Protein AF-A0A952N480-F1 (afdb_monomer_lite)

Radius of gyration: 15.08 Å; chains: 1; bounding box: 34×26×48 Å

Foldseek 3Di:
DPPVPCVVLCVVVVCVVPVDPDDDPPPPDDDDPDLPLVVLVVLLVVLSVQCVVCLVVLPLVSNVVSLVSNLVSLVSCQVPPVNVVVCVVVVHPGSVVVNVVSVVVSVVSCVVSVD

pLDDT: mean 78.84, std 23.06, range [33.25, 97.81]

Sequence (115 aa):
MKVKFFQAFSRTLALLIVGGVMVFATSCKDDDNKVDCSKVNTEISESLVETLQALLTEDCELLESSYAKFITALRNGKSCAIVKSILNDEGYSNVEEYIDAVEAERDDYLAEMDC

Secondary structure (DSSP, 8-state):
--SSSHHHHHHHHHHHHHS-S----------SS---HHHHHHHHHHHHHHHHHHHHHT-HHHHHHHHHHHHHHHHHTTTSHHHHHHHHHHT-SSHHHHHHHHHHHHHHHHHHTT-

Structure (mmCIF, N/CA/C/O backbone):
data_AF-A0A952N480-F1
#
_entry.id   AF-A0A952N480-F1
#
loop_
_atom_site.group_PDB
_atom_site.id
_atom_site.type_symbol
_atom_site.label_atom_id
_atom_site.label_alt_id
_atom_site.label_comp_id
_atom_site.label_asym_id
_atom_site.label_entity_id
_atom_site.label_seq_id
_atom_site.pdbx_PDB_ins_code
_atom_site.Cartn_x
_atom_site.Cartn_y
_atom_site.Cartn_z
_atom_site.occupancy
_atom_site.B_iso_or_equiv
_atom_site.auth_seq_id
_atom_site.auth_comp_id
_atom_site.auth_asym_id
_atom_site.auth_atom_id
_atom_site.pdbx_PDB_model_num
ATOM 1 N N . MET A 1 1 ? -0.516 -7.608 -24.416 1.00 41.81 1 MET A N 1
ATOM 2 C CA . MET A 1 1 ? -1.696 -7.700 -23.528 1.00 41.81 1 MET A CA 1
ATOM 3 C C . MET A 1 1 ? -1.752 -6.488 -22.585 1.00 41.81 1 MET A C 1
ATOM 5 O O . MET A 1 1 ? -1.832 -6.651 -21.386 1.00 41.81 1 MET A O 1
ATOM 9 N N . LYS A 1 2 ? -1.740 -5.253 -23.113 1.00 39.06 2 LYS A N 1
ATOM 10 C CA . LYS A 1 2 ? -1.598 -4.010 -22.318 1.00 39.06 2 LYS A CA 1
ATOM 11 C C . LYS A 1 2 ? -2.924 -3.415 -21.792 1.00 39.06 2 LYS A C 1
ATOM 13 O O . LYS A 1 2 ? -2.925 -2.375 -21.156 1.00 39.06 2 LYS A O 1
ATOM 18 N N . VAL A 1 3 ? -4.067 -4.037 -22.103 1.00 33.25 3 VAL A N 1
ATOM 19 C CA . VAL A 1 3 ? -5.387 -3.364 -22.059 1.00 33.25 3 VAL A CA 1
ATOM 20 C C . VAL A 1 3 ? -6.287 -3.826 -20.908 1.00 33.25 3 VAL A C 1
ATOM 22 O O . VAL A 1 3 ? -7.211 -3.117 -20.534 1.00 33.25 3 VAL A O 1
ATOM 25 N N . LYS A 1 4 ? -6.035 -5.005 -20.325 1.00 35.75 4 LYS A N 1
ATOM 26 C CA . LYS A 1 4 ? -6.865 -5.524 -19.220 1.00 35.75 4 LYS A CA 1
ATOM 27 C C . LYS A 1 4 ? -6.494 -4.926 -17.862 1.00 35.75 4 LYS A C 1
ATOM 29 O O . LYS A 1 4 ? -7.314 -4.915 -16.957 1.00 35.75 4 LYS A O 1
ATOM 34 N N . PHE A 1 5 ? -5.274 -4.417 -17.755 1.00 43.28 5 PHE A N 1
ATOM 35 C CA . PHE A 1 5 ? -4.623 -4.124 -16.489 1.00 43.28 5 PHE A CA 1
ATOM 36 C C . PHE A 1 5 ? -4.910 -2.709 -15.975 1.00 43.28 5 PHE A C 1
ATOM 38 O O . PHE A 1 5 ? -5.320 -2.526 -14.832 1.00 43.28 5 PHE A O 1
ATOM 45 N N . PHE A 1 6 ? -4.899 -1.726 -16.885 1.00 37.94 6 PHE A N 1
ATOM 46 C CA . PHE A 1 6 ? -5.425 -0.388 -16.612 1.00 37.94 6 PHE A CA 1
ATOM 47 C C . PHE A 1 6 ? -6.874 -0.451 -16.112 1.00 37.94 6 PHE A C 1
ATOM 49 O O . PHE A 1 6 ? -7.299 0.413 -15.373 1.00 37.94 6 PHE A O 1
ATOM 56 N N . GLN A 1 7 ? -7.642 -1.485 -16.468 1.00 35.94 7 GLN A N 1
ATOM 57 C CA . GLN A 1 7 ? -9.059 -1.593 -16.134 1.00 35.94 7 GLN A CA 1
ATOM 58 C C . GLN A 1 7 ? -9.339 -1.993 -14.673 1.00 35.94 7 GLN A C 1
ATOM 60 O O . GLN A 1 7 ? -10.433 -1.699 -14.199 1.00 35.94 7 GLN A O 1
ATOM 65 N N . ALA A 1 8 ? -8.397 -2.629 -13.967 1.00 40.81 8 ALA A N 1
ATOM 66 C CA . ALA A 1 8 ? -8.546 -2.968 -12.546 1.00 40.81 8 ALA A CA 1
ATOM 67 C C . ALA A 1 8 ? -8.132 -1.779 -11.666 1.00 40.81 8 ALA A C 1
ATOM 69 O O . ALA A 1 8 ? -8.964 -1.238 -10.942 1.00 40.81 8 ALA A O 1
ATOM 70 N N . PHE A 1 9 ? -6.920 -1.256 -11.874 1.00 42.16 9 PHE A N 1
ATOM 71 C CA . PHE A 1 9 ? -6.424 -0.074 -11.164 1.00 42.16 9 PHE A CA 1
ATOM 72 C C . PHE A 1 9 ? -7.264 1.180 -11.475 1.00 42.16 9 PHE A C 1
ATOM 74 O O . PHE A 1 9 ? -7.600 1.953 -10.584 1.00 42.16 9 PHE A O 1
ATOM 81 N N . SER A 1 10 ? -7.730 1.351 -12.723 1.00 37.56 10 SER A N 1
ATOM 82 C CA . SER A 1 10 ? -8.649 2.441 -13.090 1.00 37.56 10 SER A CA 1
ATOM 83 C C . SER A 1 10 ? -10.055 2.266 -12.526 1.00 37.56 10 SER A C 1
ATOM 85 O O . SER A 1 10 ? -10.772 3.258 -12.488 1.00 37.56 10 SER A O 1
ATOM 87 N N . ARG A 1 11 ? -10.506 1.070 -12.125 1.00 37.72 11 ARG A N 1
ATOM 88 C CA . ARG A 1 11 ? -11.842 0.921 -11.519 1.00 37.72 11 ARG A CA 1
ATOM 89 C C . ARG A 1 11 ? -11.844 1.382 -10.067 1.00 37.72 11 ARG A C 1
ATOM 91 O O . ARG A 1 11 ? -12.762 2.103 -9.684 1.00 37.72 11 ARG A O 1
ATOM 98 N N . THR A 1 12 ? -10.785 1.072 -9.327 1.00 43.25 12 THR A N 1
ATOM 99 C CA . THR A 1 12 ? -10.581 1.552 -7.954 1.00 43.25 12 THR A CA 1
ATOM 100 C C . THR A 1 12 ? -10.219 3.046 -7.946 1.00 43.25 12 THR A C 1
ATOM 102 O O . THR A 1 12 ? -10.788 3.824 -7.181 1.00 43.25 12 THR A O 1
ATOM 105 N N . LEU A 1 13 ? -9.393 3.504 -8.897 1.00 42.59 13 LEU A N 1
ATOM 106 C CA . LEU A 1 13 ? -9.017 4.918 -9.035 1.00 42.59 13 LEU A CA 1
ATOM 107 C C . LEU A 1 13 ? -10.150 5.809 -9.595 1.00 42.59 13 LEU A C 1
ATOM 109 O O . LEU A 1 13 ? -10.282 6.964 -9.192 1.00 42.59 13 LEU A O 1
ATOM 113 N N . ALA A 1 14 ? -11.014 5.308 -10.490 1.00 38.03 14 ALA A N 1
ATOM 114 C CA . ALA A 1 14 ? -12.127 6.102 -11.037 1.00 38.03 14 ALA A CA 1
ATOM 115 C C . ALA A 1 14 ? -13.249 6.358 -10.019 1.00 38.03 14 ALA A C 1
ATOM 117 O O . ALA A 1 14 ? -13.955 7.363 -10.139 1.00 38.03 14 ALA A O 1
ATOM 118 N N . LEU A 1 15 ? -13.399 5.502 -9.004 1.00 42.53 15 LEU A N 1
ATOM 119 C CA . LEU A 1 15 ? -14.335 5.749 -7.905 1.00 42.53 15 LEU A CA 1
ATOM 120 C C . LEU A 1 15 ? -13.868 6.895 -6.996 1.00 42.53 15 LEU A C 1
ATOM 122 O O . LEU A 1 15 ? -14.710 7.636 -6.493 1.00 42.53 15 LEU A O 1
ATOM 126 N N . LEU A 1 16 ? -12.555 7.115 -6.873 1.00 45.66 16 LEU A N 1
ATOM 127 C CA . LEU A 1 16 ? -11.991 8.226 -6.098 1.00 45.66 16 LEU A CA 1
ATOM 128 C C . LEU A 1 16 ? -12.054 9.582 -6.823 1.00 45.66 16 LEU A C 1
ATOM 130 O O . LEU A 1 16 ? -12.084 10.620 -6.167 1.00 45.66 16 LEU A O 1
ATOM 134 N N . ILE A 1 17 ? -12.096 9.603 -8.161 1.00 46.84 17 ILE A N 1
ATOM 135 C CA . ILE A 1 17 ? -12.010 10.855 -8.941 1.00 46.84 17 ILE A CA 1
ATOM 136 C C . ILE A 1 17 ? -13.392 11.391 -9.368 1.00 46.84 17 ILE A C 1
ATOM 138 O O . ILE A 1 17 ? -13.538 12.593 -9.589 1.00 46.84 17 ILE A O 1
ATOM 142 N N . VAL A 1 18 ? -14.428 10.544 -9.462 1.00 41.97 18 VAL A N 1
ATOM 143 C CA . VAL A 1 18 ? -15.755 10.951 -9.990 1.00 41.97 18 VAL A CA 1
ATOM 144 C C . VAL A 1 18 ? -16.881 10.887 -8.942 1.00 41.97 18 VAL A C 1
ATOM 146 O O . VAL A 1 18 ? -17.925 11.518 -9.115 1.00 41.97 18 VAL A O 1
ATOM 149 N N . GLY A 1 19 ? -16.677 10.199 -7.817 1.00 40.97 19 GLY A N 1
ATOM 150 C CA . GLY A 1 19 ? -17.620 10.161 -6.697 1.00 40.97 19 GLY A CA 1
ATOM 151 C C . GLY A 1 19 ? -17.326 11.273 -5.702 1.00 40.97 19 GLY A C 1
ATOM 152 O O . GLY A 1 19 ? -16.426 11.154 -4.883 1.00 40.97 19 GLY A O 1
ATOM 153 N N . GLY A 1 20 ? -18.066 12.371 -5.811 1.00 38.69 20 GLY A N 1
ATOM 154 C CA . GLY A 1 20 ? -17.838 13.593 -5.059 1.00 38.69 20 GLY A CA 1
ATOM 155 C C . GLY A 1 20 ? -17.599 13.428 -3.558 1.00 38.69 20 GLY A C 1
ATOM 156 O O . GLY A 1 20 ? -18.174 12.588 -2.873 1.00 38.69 20 GLY A O 1
ATOM 157 N N . VAL A 1 21 ? -16.804 14.371 -3.062 1.00 49.34 21 VAL A N 1
ATOM 158 C CA . VAL A 1 21 ? -16.998 15.092 -1.802 1.00 49.34 21 VAL A CA 1
ATOM 159 C C . VAL A 1 21 ? -18.459 15.022 -1.328 1.00 49.34 21 VAL A C 1
ATOM 161 O O . VAL A 1 21 ? -19.256 15.893 -1.666 1.00 49.34 21 VAL A O 1
ATOM 164 N N . MET A 1 22 ? -18.834 13.998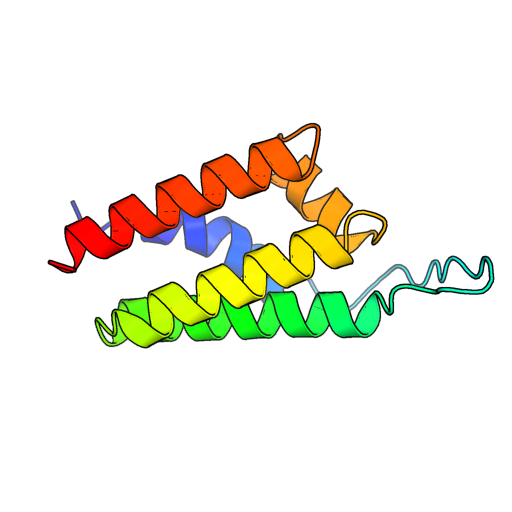 -0.560 1.00 45.38 22 MET A N 1
ATOM 165 C CA . MET A 1 22 ? -19.930 14.048 0.408 1.00 45.38 22 MET A CA 1
ATOM 166 C C . MET A 1 22 ? -20.014 12.753 1.236 1.00 45.38 22 MET A C 1
ATOM 168 O O . MET A 1 22 ? -20.201 11.673 0.694 1.00 45.38 22 MET A O 1
ATOM 172 N N . VAL A 1 23 ? -20.010 12.950 2.565 1.00 43.84 23 VAL A N 1
ATOM 173 C CA . VAL A 1 23 ? -20.445 12.046 3.657 1.00 43.84 23 VAL A CA 1
ATOM 174 C C . VAL A 1 23 ? -19.510 10.840 3.928 1.00 43.84 23 VAL A C 1
ATOM 176 O O . VAL A 1 23 ? -19.263 10.035 3.052 1.00 43.84 23 VAL A O 1
ATOM 179 N N . PHE A 1 24 ? -18.917 10.613 5.108 1.00 40.31 24 PHE A N 1
ATOM 180 C CA . PHE A 1 24 ? -19.376 10.848 6.479 1.00 40.31 24 PHE A CA 1
ATOM 181 C C . PHE A 1 24 ? -18.234 11.284 7.409 1.00 40.31 24 PHE A C 1
ATOM 183 O O . PHE A 1 24 ? -17.283 10.549 7.665 1.00 40.31 24 PHE A O 1
ATOM 190 N N . ALA A 1 25 ? -18.405 12.452 8.029 1.00 39.47 25 ALA A N 1
ATOM 191 C CA . ALA A 1 25 ? -17.730 12.802 9.268 1.00 39.47 25 ALA A CA 1
ATOM 192 C C . ALA A 1 25 ? -18.385 12.050 10.443 1.00 39.47 25 ALA A C 1
ATOM 194 O O . ALA A 1 25 ? -19.056 12.653 11.274 1.00 39.47 25 ALA A O 1
ATOM 195 N N . THR A 1 26 ? -18.201 10.733 10.543 1.00 46.03 26 THR A N 1
ATOM 196 C CA . THR A 1 26 ? -18.343 10.042 11.836 1.00 46.03 26 THR A CA 1
ATOM 197 C C . THR A 1 26 ? -16.958 9.940 12.445 1.00 46.03 26 THR A C 1
ATOM 199 O O . THR A 1 26 ? -16.276 8.921 12.386 1.00 46.03 26 THR A O 1
ATOM 202 N N . SER A 1 27 ? -16.527 11.088 12.967 1.00 42.00 27 SER A N 1
ATOM 203 C CA . SER A 1 27 ? -15.366 11.232 13.831 1.00 42.00 27 SER A CA 1
ATOM 204 C C . SER A 1 27 ? -15.574 10.349 15.065 1.00 42.00 27 SER A C 1
ATOM 206 O O . SER A 1 27 ? -16.216 10.768 16.025 1.00 42.00 27 SER A O 1
ATOM 208 N N . CYS A 1 28 ? -15.058 9.119 15.047 1.00 51.34 28 CYS A N 1
ATOM 209 C CA . CYS A 1 28 ? -14.942 8.325 16.265 1.00 51.34 28 CYS A CA 1
ATOM 210 C C . CYS A 1 28 ? -13.865 8.980 17.137 1.00 51.34 28 CYS A C 1
ATOM 212 O O . CYS A 1 28 ? -12.663 8.865 16.880 1.00 51.34 28 CYS A O 1
ATOM 214 N N . LYS A 1 29 ? -14.304 9.768 18.120 1.00 55.62 29 LYS A N 1
ATOM 215 C CA . LYS A 1 29 ? -13.515 10.189 19.277 1.00 55.62 29 LYS A CA 1
ATOM 216 C C . LYS A 1 29 ? -13.586 9.069 20.312 1.00 55.62 29 LYS A C 1
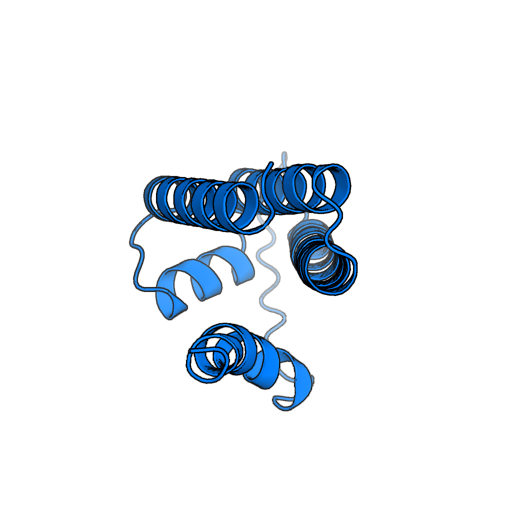ATOM 218 O O . LYS A 1 29 ? -14.593 9.014 20.986 1.00 55.62 29 LYS A O 1
ATOM 223 N N . ASP A 1 30 ? -12.530 8.263 20.433 1.00 46.28 30 ASP A N 1
ATOM 224 C CA . ASP A 1 30 ? -12.218 7.490 21.642 1.00 46.28 30 ASP A CA 1
ATOM 225 C C . ASP A 1 30 ? -10.679 7.411 21.820 1.00 46.28 30 ASP A C 1
ATOM 227 O O . ASP A 1 30 ? -9.958 7.008 20.905 1.00 46.28 30 ASP A O 1
ATOM 231 N N . ASP A 1 31 ? -10.230 7.983 22.941 1.00 47.84 31 ASP A N 1
ATOM 232 C CA . ASP A 1 31 ? -9.072 7.781 23.838 1.00 47.84 31 ASP A CA 1
ATOM 233 C C . ASP A 1 31 ? -7.609 7.473 23.386 1.00 47.84 31 ASP A C 1
ATOM 235 O O . ASP A 1 31 ? -7.271 6.496 22.719 1.00 47.84 31 ASP A O 1
ATOM 239 N N . ASP A 1 32 ? -6.724 8.359 23.874 1.00 57.25 32 ASP A N 1
ATOM 240 C CA . ASP A 1 32 ? -5.350 8.237 24.416 1.00 57.25 32 ASP A CA 1
ATOM 241 C C . ASP A 1 32 ? -4.154 7.642 23.647 1.00 57.25 32 ASP A C 1
ATOM 243 O O . ASP A 1 32 ? -3.021 7.800 24.098 1.00 57.25 32 ASP A O 1
ATOM 247 N N . ASN A 1 33 ? -4.310 7.089 22.447 1.00 55.56 33 ASN A N 1
ATOM 248 C CA . ASN A 1 33 ? -3.164 6.844 21.545 1.00 55.56 33 ASN A CA 1
ATOM 249 C C . ASN A 1 33 ? -3.621 6.846 20.081 1.00 55.56 33 ASN A C 1
ATOM 251 O O . ASN A 1 33 ? -3.463 5.885 19.327 1.00 55.56 33 ASN A O 1
ATOM 255 N N . LYS A 1 34 ? -4.341 7.912 19.739 1.00 67.38 34 LYS A N 1
ATOM 256 C CA . LYS A 1 34 ? -5.288 7.954 18.630 1.00 67.38 34 LYS A CA 1
ATOM 257 C C . LYS A 1 34 ? -4.565 7.979 17.286 1.00 67.38 34 LYS A C 1
ATOM 259 O O . LYS A 1 34 ? -3.937 8.974 16.936 1.00 67.38 34 LYS A O 1
ATOM 264 N N . VAL A 1 35 ? -4.694 6.896 16.522 1.00 79.50 35 VAL A N 1
ATOM 265 C CA . VAL A 1 35 ? -4.321 6.869 15.102 1.00 79.50 35 VAL A CA 1
ATOM 266 C C . VAL A 1 35 ? -5.024 8.032 14.400 1.00 79.50 35 VAL A C 1
ATOM 268 O O . VAL A 1 35 ? -6.254 8.146 14.445 1.00 79.50 35 VAL A O 1
ATOM 271 N N . ASP A 1 36 ? -4.248 8.908 13.766 1.00 89.94 36 ASP A N 1
ATOM 272 C CA . ASP A 1 36 ? -4.788 10.001 12.965 1.00 89.94 36 ASP A CA 1
ATOM 273 C C . ASP A 1 36 ? -5.265 9.450 11.618 1.00 89.94 36 ASP A C 1
ATOM 275 O O . ASP A 1 36 ? -4.513 9.348 10.649 1.00 89.94 36 ASP A O 1
ATOM 279 N N . CYS A 1 37 ? -6.544 9.080 11.556 1.00 89.19 37 CYS A N 1
ATOM 280 C CA . CYS A 1 37 ? -7.144 8.557 10.334 1.00 89.19 37 CYS A CA 1
ATOM 281 C C . CYS A 1 37 ? -7.179 9.571 9.181 1.00 89.19 37 CYS A C 1
ATOM 283 O O . CYS A 1 37 ? -7.307 9.155 8.031 1.00 89.19 37 CYS A O 1
ATOM 285 N N . SER A 1 38 ? -7.050 10.876 9.457 1.00 90.50 38 SER A N 1
ATOM 286 C CA . SER A 1 38 ? -6.888 11.874 8.397 1.00 90.50 38 SER A CA 1
ATOM 287 C C . SER A 1 38 ? -5.503 11.755 7.771 1.00 90.50 38 SER A C 1
ATOM 289 O O . SER A 1 38 ? -5.390 11.761 6.549 1.00 90.50 38 SER A O 1
ATOM 291 N N . LYS A 1 39 ? -4.463 11.593 8.598 1.00 92.75 39 LYS A N 1
ATOM 292 C CA . LYS A 1 39 ? -3.088 11.360 8.138 1.00 92.75 39 LYS A CA 1
ATOM 293 C C . LYS A 1 39 ? -2.971 10.058 7.349 1.00 92.75 39 LYS A C 1
ATOM 295 O O . LYS A 1 39 ? -2.421 10.075 6.259 1.00 92.75 39 LYS A O 1
ATOM 300 N N . VAL A 1 40 ? -3.561 8.969 7.846 1.00 92.44 40 VAL A N 1
ATOM 301 C CA . VAL A 1 40 ? -3.605 7.672 7.139 1.00 92.44 40 VAL A CA 1
ATOM 302 C C . VAL A 1 40 ? -4.237 7.813 5.753 1.00 92.44 40 VAL A C 1
ATOM 304 O O . VAL A 1 40 ? -3.715 7.280 4.781 1.00 92.44 40 VAL A O 1
ATOM 307 N N . ASN A 1 41 ? -5.352 8.542 5.643 1.00 91.19 41 ASN A N 1
ATOM 308 C CA . ASN A 1 41 ? -6.012 8.764 4.357 1.00 91.19 41 ASN A CA 1
ATOM 309 C C . ASN A 1 41 ? -5.112 9.521 3.365 1.00 91.19 41 ASN A C 1
ATOM 311 O O . ASN A 1 41 ? -5.072 9.184 2.180 1.00 91.19 41 ASN A O 1
ATOM 315 N N . THR A 1 42 ? -4.382 10.527 3.852 1.00 93.88 42 THR A N 1
ATOM 316 C CA . THR A 1 42 ? -3.392 11.257 3.053 1.00 93.88 42 THR A CA 1
ATOM 317 C C . THR A 1 42 ? -2.245 10.347 2.618 1.00 93.88 42 THR A C 1
ATOM 319 O O . THR A 1 42 ? -1.953 10.300 1.430 1.00 93.88 42 THR A O 1
ATOM 322 N N . GLU A 1 43 ? -1.659 9.569 3.532 1.00 94.25 43 GLU A N 1
ATOM 323 C CA . GLU A 1 43 ? -0.542 8.658 3.231 1.00 94.25 43 GLU A CA 1
ATOM 324 C C . GLU A 1 43 ? -0.932 7.588 2.201 1.00 94.25 43 GLU A C 1
ATOM 326 O O . GLU A 1 43 ? -0.173 7.325 1.271 1.00 94.25 43 GLU A O 1
ATOM 331 N N . ILE A 1 44 ? -2.142 7.024 2.311 1.00 93.38 44 ILE A N 1
ATOM 332 C CA . ILE A 1 44 ? -2.693 6.112 1.299 1.00 93.38 44 ILE A CA 1
ATOM 333 C C . ILE A 1 44 ? -2.784 6.820 -0.055 1.00 93.38 44 ILE A C 1
ATOM 335 O O . ILE A 1 44 ? -2.253 6.323 -1.044 1.00 93.38 44 ILE A O 1
ATOM 339 N N . SER A 1 45 ? -3.407 7.997 -0.102 1.00 92.19 45 SER A N 1
ATOM 340 C CA . SER A 1 45 ? -3.602 8.728 -1.359 1.00 92.19 45 SER A CA 1
ATOM 341 C C . SER A 1 45 ? -2.274 9.095 -2.028 1.00 92.19 45 SER A C 1
ATOM 343 O O . SER A 1 45 ? -2.124 8.911 -3.233 1.00 92.19 45 SER A O 1
ATOM 345 N N . GLU A 1 46 ? -1.300 9.577 -1.255 1.00 94.00 46 GLU A N 1
ATOM 346 C CA . GLU A 1 46 ? 0.037 9.926 -1.743 1.00 94.00 46 GLU A CA 1
ATOM 347 C C . GLU A 1 46 ? 0.782 8.694 -2.265 1.00 94.00 46 GLU A C 1
ATOM 349 O O . GLU A 1 46 ? 1.303 8.731 -3.378 1.00 94.00 46 GLU A O 1
ATOM 354 N N . SER A 1 47 ? 0.761 7.579 -1.527 1.00 94.19 47 SER A N 1
ATOM 355 C CA . SER A 1 47 ? 1.418 6.339 -1.959 1.00 94.19 47 SER A CA 1
ATOM 356 C C . SER A 1 47 ? 0.851 5.783 -3.270 1.00 94.19 47 SER A C 1
ATOM 358 O O . SER A 1 47 ? 1.611 5.318 -4.116 1.00 94.19 47 SER A O 1
ATOM 360 N N . LEU A 1 48 ? -0.462 5.900 -3.501 1.00 92.06 48 LEU A N 1
ATOM 361 C CA . LEU A 1 48 ? -1.089 5.481 -4.758 1.00 92.06 48 LEU A CA 1
ATOM 362 C C . LEU A 1 48 ? -0.664 6.371 -5.934 1.00 92.06 48 LEU A C 1
ATOM 364 O O . LEU A 1 48 ? -0.436 5.873 -7.036 1.00 92.06 48 LEU A O 1
ATOM 368 N N . VAL A 1 49 ? -0.530 7.683 -5.712 1.00 93.69 49 VAL A N 1
ATOM 369 C CA . VAL A 1 49 ? -0.019 8.614 -6.733 1.00 93.69 49 VAL A CA 1
ATOM 370 C C . VAL A 1 49 ? 1.441 8.305 -7.065 1.00 93.69 49 VAL A C 1
ATOM 372 O O . VAL A 1 49 ? 1.796 8.268 -8.241 1.00 93.69 49 VAL A O 1
ATOM 375 N N . GLU A 1 50 ? 2.271 8.043 -6.055 1.00 93.06 50 GLU A N 1
ATOM 376 C CA . GLU A 1 50 ? 3.671 7.654 -6.250 1.00 93.06 50 GLU A CA 1
ATOM 377 C C . GLU A 1 50 ? 3.795 6.308 -6.976 1.00 93.06 50 GLU A C 1
ATOM 379 O O . GLU A 1 50 ? 4.601 6.197 -7.893 1.00 93.06 50 GLU A O 1
ATOM 384 N N . THR A 1 51 ? 2.952 5.324 -6.644 1.00 92.50 51 THR A N 1
ATOM 385 C CA . THR A 1 51 ? 2.900 4.019 -7.331 1.00 92.50 51 THR A CA 1
ATOM 386 C C . THR A 1 51 ? 2.595 4.206 -8.817 1.00 92.50 51 THR A C 1
ATOM 388 O O . THR A 1 51 ? 3.295 3.686 -9.682 1.00 92.50 51 THR A O 1
ATOM 391 N N . LEU A 1 52 ? 1.581 5.017 -9.139 1.00 92.75 52 LEU A N 1
ATOM 392 C CA . LEU A 1 52 ? 1.243 5.349 -10.525 1.00 92.75 52 LEU A CA 1
ATOM 393 C C . LEU A 1 52 ? 2.394 6.049 -11.245 1.00 92.75 52 LEU A C 1
ATOM 395 O O . LEU A 1 52 ? 2.655 5.759 -12.411 1.00 92.75 52 LEU A O 1
ATOM 399 N N . GLN A 1 53 ? 3.069 6.979 -10.571 1.00 92.44 53 GLN A N 1
ATOM 400 C CA . GLN A 1 53 ? 4.226 7.661 -11.134 1.00 92.44 53 GLN A CA 1
ATOM 401 C C . GLN A 1 53 ? 5.363 6.674 -11.412 1.00 92.44 53 GLN A C 1
ATOM 403 O O . GLN A 1 53 ? 5.889 6.692 -12.521 1.00 92.44 53 GLN A O 1
ATOM 408 N N . ALA A 1 54 ? 5.678 5.794 -10.459 1.00 92.19 54 ALA A N 1
ATOM 409 C CA . ALA A 1 54 ? 6.712 4.776 -10.586 1.00 92.19 54 ALA A CA 1
ATOM 410 C C . ALA A 1 54 ? 6.465 3.855 -11.783 1.00 92.19 54 ALA A C 1
ATOM 412 O O . ALA A 1 54 ? 7.366 3.646 -12.588 1.00 92.19 54 ALA A O 1
ATOM 413 N N . LEU A 1 55 ? 5.227 3.385 -11.957 1.00 91.69 55 LEU A N 1
ATOM 414 C CA . LEU A 1 55 ? 4.836 2.551 -13.096 1.00 91.69 55 LEU A CA 1
ATOM 415 C C . LEU A 1 55 ? 4.918 3.300 -14.438 1.00 91.69 55 LEU A C 1
ATOM 417 O O . LEU A 1 55 ? 5.214 2.698 -15.465 1.00 91.69 55 LEU A O 1
ATOM 421 N N . LEU A 1 56 ? 4.651 4.611 -14.460 1.00 93.31 56 LEU A N 1
ATOM 422 C CA . LEU A 1 56 ? 4.763 5.427 -15.677 1.00 93.31 56 LEU A CA 1
ATOM 423 C C . LEU A 1 56 ? 6.213 5.731 -16.059 1.00 93.31 56 LEU A C 1
ATOM 425 O O . LEU A 1 56 ? 6.499 5.918 -17.243 1.00 93.31 56 LEU A O 1
ATOM 429 N N . THR A 1 57 ? 7.098 5.847 -15.071 1.00 95.00 57 THR A N 1
ATOM 430 C CA . THR A 1 57 ? 8.518 6.152 -15.276 1.00 95.00 57 THR A CA 1
ATOM 431 C C . THR A 1 57 ? 9.417 4.923 -15.228 1.00 95.00 57 THR A C 1
ATOM 433 O O . THR A 1 57 ? 10.621 5.085 -15.400 1.00 95.00 57 THR A O 1
ATOM 436 N N . GLU A 1 58 ? 8.847 3.736 -15.000 1.00 93.94 58 GLU A N 1
ATOM 437 C CA . GLU A 1 58 ? 9.572 2.482 -14.758 1.00 93.94 58 GLU A CA 1
ATOM 438 C C . GLU A 1 58 ? 10.655 2.655 -13.665 1.00 93.94 58 GLU A C 1
ATOM 440 O O . GLU A 1 58 ? 11.789 2.206 -13.798 1.00 93.94 58 GLU A O 1
ATOM 445 N N . ASP A 1 59 ? 10.307 3.343 -12.570 1.00 97.12 59 ASP A N 1
ATOM 446 C CA . ASP A 1 59 ? 11.212 3.622 -11.443 1.00 97.12 59 ASP A CA 1
ATOM 447 C C . ASP A 1 59 ? 11.047 2.570 -10.331 1.00 97.12 59 ASP A C 1
ATOM 449 O O . ASP A 1 59 ? 10.098 2.632 -9.545 1.00 97.12 59 ASP A O 1
ATOM 453 N N . CYS A 1 60 ? 11.969 1.598 -10.274 1.00 96.56 60 CYS A N 1
ATOM 454 C CA . CYS A 1 60 ? 11.952 0.509 -9.287 1.00 96.56 60 CYS A CA 1
ATOM 455 C C . CYS A 1 60 ? 11.964 1.030 -7.836 1.00 96.56 60 CYS A C 1
ATOM 457 O O . CYS A 1 60 ? 11.172 0.578 -7.012 1.00 96.56 60 CYS A O 1
ATOM 459 N N . GLU A 1 61 ? 12.836 1.994 -7.513 1.00 97.56 61 GLU A N 1
ATOM 460 C CA . GLU A 1 61 ? 13.005 2.486 -6.136 1.00 97.56 61 GLU A CA 1
ATOM 461 C C . GLU A 1 61 ? 11.758 3.253 -5.668 1.00 97.56 61 GLU A C 1
ATOM 463 O O . GLU A 1 61 ? 11.316 3.136 -4.515 1.00 97.56 61 GLU A O 1
ATOM 468 N N . LEU A 1 62 ? 11.147 4.030 -6.568 1.00 96.88 62 LEU A N 1
ATOM 469 C CA . LEU A 1 62 ? 9.885 4.705 -6.278 1.00 96.88 62 LEU A CA 1
ATOM 470 C C . LEU A 1 62 ? 8.740 3.698 -6.105 1.00 96.88 62 LEU A C 1
ATOM 472 O O . LEU A 1 62 ? 7.894 3.882 -5.227 1.00 96.88 62 LEU A O 1
ATOM 476 N N . LEU A 1 63 ? 8.724 2.615 -6.886 1.00 95.88 63 LEU A N 1
ATOM 477 C CA . LEU A 1 63 ? 7.721 1.561 -6.753 1.00 95.88 63 LEU A CA 1
ATOM 478 C C . LEU A 1 63 ? 7.843 0.846 -5.400 1.00 95.88 63 LEU A C 1
ATOM 480 O O . LEU A 1 63 ? 6.872 0.780 -4.648 1.00 95.88 63 LEU A O 1
ATOM 484 N N . GLU A 1 64 ? 9.040 0.388 -5.031 1.00 97.50 64 GLU A N 1
ATOM 485 C CA . GLU A 1 64 ? 9.282 -0.263 -3.738 1.00 97.50 64 GLU A CA 1
ATOM 486 C C . GLU A 1 64 ? 8.907 0.646 -2.562 1.00 97.50 64 GLU A C 1
ATOM 488 O O . GLU A 1 64 ? 8.215 0.231 -1.625 1.00 97.50 64 GLU A O 1
ATOM 493 N N . SER A 1 65 ? 9.343 1.909 -2.612 1.00 97.81 65 SER A N 1
ATOM 494 C CA . SER A 1 65 ? 9.107 2.860 -1.525 1.00 97.81 65 SER A CA 1
ATOM 495 C C . SER A 1 65 ? 7.639 3.278 -1.402 1.00 97.81 65 SER A C 1
ATOM 497 O O . SER A 1 65 ? 7.150 3.437 -0.279 1.00 97.81 65 SER A O 1
ATOM 499 N N . SER A 1 66 ? 6.912 3.415 -2.514 1.00 96.81 66 SER A N 1
ATOM 500 C CA . SER A 1 66 ? 5.480 3.739 -2.502 1.00 96.81 66 SER A CA 1
ATOM 501 C C . SER A 1 66 ? 4.638 2.589 -1.946 1.00 96.81 66 SER A C 1
ATOM 503 O O . SER A 1 66 ? 3.820 2.820 -1.050 1.00 96.81 66 SER A O 1
ATOM 505 N N . TYR A 1 67 ? 4.914 1.342 -2.339 1.00 96.94 67 TYR A N 1
ATOM 506 C CA . TYR A 1 67 ? 4.287 0.162 -1.733 1.00 96.94 67 TYR A CA 1
ATOM 507 C C . TYR A 1 67 ? 4.594 0.052 -0.234 1.00 96.94 67 TYR A C 1
ATOM 509 O O . TYR A 1 67 ? 3.693 -0.195 0.572 1.00 96.94 67 TYR A O 1
ATOM 517 N N . ALA A 1 68 ? 5.837 0.312 0.185 1.00 97.75 68 ALA A N 1
ATOM 518 C CA . ALA A 1 68 ? 6.201 0.311 1.602 1.00 97.75 68 ALA A CA 1
ATOM 519 C C . ALA A 1 68 ? 5.432 1.376 2.412 1.00 97.75 68 ALA A C 1
ATOM 521 O O . ALA A 1 68 ? 4.988 1.103 3.537 1.00 97.75 68 ALA A O 1
ATOM 522 N N . LYS A 1 69 ? 5.233 2.578 1.848 1.00 97.38 69 LYS A N 1
ATOM 523 C CA . LYS A 1 69 ? 4.397 3.633 2.450 1.00 97.38 69 LYS A CA 1
ATOM 524 C C . LYS A 1 69 ? 2.940 3.194 2.554 1.00 97.38 69 LYS A C 1
ATOM 526 O O . LYS A 1 69 ? 2.355 3.328 3.629 1.00 97.38 69 LYS A O 1
ATOM 531 N N . PHE A 1 70 ? 2.382 2.626 1.485 1.00 96.62 70 PHE A N 1
ATOM 532 C CA . PHE A 1 70 ? 1.004 2.140 1.460 1.00 96.62 70 PHE A CA 1
ATOM 533 C C . PHE A 1 70 ? 0.766 1.063 2.529 1.00 96.62 70 PHE A C 1
ATOM 535 O O . PHE A 1 70 ? -0.120 1.206 3.372 1.00 96.62 70 PHE A O 1
ATOM 542 N N . ILE A 1 71 ? 1.627 0.042 2.586 1.00 97.19 71 ILE A N 1
ATOM 543 C CA . ILE A 1 71 ? 1.576 -1.034 3.589 1.00 97.19 71 ILE A CA 1
ATOM 544 C C . ILE A 1 71 ? 1.680 -0.470 5.012 1.00 97.19 71 ILE A C 1
ATOM 546 O O . ILE A 1 71 ? 0.937 -0.872 5.912 1.00 97.19 71 ILE A O 1
ATOM 550 N N . THR A 1 72 ? 2.575 0.494 5.233 1.00 96.88 72 THR A N 1
ATOM 551 C CA . THR A 1 72 ? 2.720 1.155 6.538 1.00 96.88 72 THR A CA 1
ATOM 552 C C . THR A 1 72 ? 1.438 1.888 6.937 1.00 96.88 72 THR A C 1
ATOM 554 O O . THR A 1 72 ? 0.988 1.763 8.081 1.00 96.88 72 THR A O 1
ATOM 557 N N . ALA A 1 73 ? 0.813 2.607 6.001 1.00 95.56 73 ALA A N 1
ATOM 558 C CA . ALA A 1 73 ? -0.447 3.303 6.235 1.00 95.56 73 ALA A CA 1
ATOM 559 C C . ALA A 1 73 ? -1.595 2.324 6.539 1.00 95.56 73 ALA A C 1
ATOM 561 O O . ALA A 1 73 ? -2.373 2.572 7.461 1.00 95.56 73 ALA A O 1
ATOM 562 N N . LEU A 1 74 ? -1.665 1.177 5.852 1.00 94.81 74 LEU A N 1
ATOM 563 C CA . LEU A 1 74 ? -2.634 0.112 6.140 1.00 94.81 74 LEU A CA 1
ATOM 564 C C . LEU A 1 74 ? -2.457 -0.458 7.556 1.00 94.81 74 LEU A C 1
ATOM 566 O O . LEU A 1 74 ? -3.425 -0.517 8.320 1.00 94.81 74 LEU A O 1
ATOM 570 N N . ARG A 1 75 ? -1.223 -0.817 7.947 1.00 95.25 75 ARG A N 1
ATOM 571 C CA . ARG A 1 75 ? -0.925 -1.365 9.287 1.00 95.25 75 ARG A CA 1
ATOM 572 C C . ARG A 1 75 ? -1.283 -0.378 10.396 1.00 95.25 75 ARG A C 1
ATOM 574 O O . ARG A 1 75 ? -1.982 -0.736 11.349 1.00 95.25 75 ARG A O 1
ATOM 581 N N . ASN A 1 76 ? -0.841 0.872 10.257 1.00 93.31 76 ASN A N 1
ATOM 582 C CA . ASN A 1 76 ? -1.118 1.935 11.226 1.00 93.31 76 ASN A CA 1
ATOM 583 C C . ASN A 1 76 ? -2.609 2.292 11.258 1.00 93.31 76 ASN A C 1
ATOM 585 O O . ASN A 1 76 ? -3.162 2.594 12.313 1.00 93.31 76 ASN A O 1
ATOM 589 N N . GLY A 1 77 ? -3.261 2.221 10.099 1.00 93.56 77 GLY A N 1
ATOM 590 C CA . GLY A 1 77 ? -4.638 2.613 9.856 1.00 93.56 77 GLY A CA 1
AT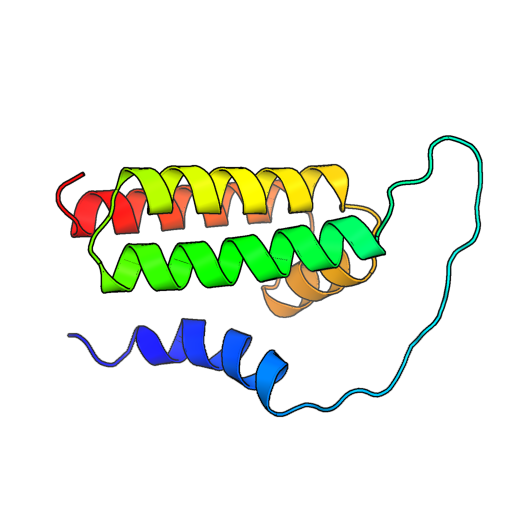OM 591 C C . GLY A 1 77 ? -5.682 1.517 10.015 1.00 93.56 77 GLY A C 1
ATOM 592 O O . GLY A 1 77 ? -6.839 1.776 9.709 1.00 93.56 77 GLY A O 1
ATOM 593 N N . LYS A 1 78 ? -5.341 0.314 10.493 1.00 91.94 78 LYS A N 1
ATOM 594 C CA . LYS A 1 78 ? -6.257 -0.848 10.523 1.00 91.94 78 LYS A CA 1
ATOM 595 C C . LYS A 1 78 ? -7.626 -0.607 11.181 1.00 91.94 78 LYS A C 1
ATOM 597 O O . LYS A 1 78 ? -8.596 -1.301 10.886 1.00 91.94 78 LYS A O 1
ATOM 602 N N . SER A 1 79 ? -7.726 0.355 12.101 1.00 90.06 79 SER A N 1
ATOM 603 C CA . SER A 1 79 ? -8.985 0.740 12.755 1.00 90.06 79 SER A CA 1
ATOM 604 C C . SER A 1 79 ? -9.751 1.850 12.023 1.00 90.06 79 SER A C 1
ATOM 606 O O . SER A 1 79 ? -10.942 2.038 12.293 1.00 90.06 79 SER A O 1
ATOM 608 N N . CYS A 1 80 ? -9.104 2.560 11.097 1.00 89.00 80 CYS A N 1
ATOM 609 C CA . CYS A 1 80 ? -9.673 3.659 10.331 1.00 89.00 80 CYS A CA 1
ATOM 610 C C . CYS A 1 80 ? -10.707 3.168 9.316 1.00 89.00 80 CYS A C 1
ATOM 612 O O . CYS A 1 80 ? -10.552 2.124 8.684 1.00 89.00 80 CYS A O 1
ATOM 614 N N . ALA A 1 81 ? -11.767 3.959 9.134 1.00 90.56 81 ALA A N 1
ATOM 615 C CA . ALA A 1 81 ? -12.864 3.622 8.229 1.00 90.56 81 ALA A CA 1
ATOM 616 C C . ALA A 1 81 ? -12.398 3.440 6.775 1.00 90.56 81 ALA A C 1
ATOM 618 O O . ALA A 1 81 ? -12.895 2.546 6.102 1.00 90.56 81 ALA A O 1
ATOM 619 N N . ILE A 1 82 ? -11.415 4.229 6.324 1.00 88.75 82 ILE A N 1
ATOM 620 C CA . ILE A 1 82 ? -10.851 4.113 4.974 1.00 88.75 82 ILE A CA 1
ATOM 621 C C . ILE A 1 82 ? -10.213 2.741 4.733 1.00 88.75 82 ILE A C 1
ATOM 623 O O . ILE A 1 82 ? -10.534 2.093 3.747 1.00 88.75 82 ILE A O 1
ATOM 627 N N . VAL A 1 83 ? -9.401 2.246 5.674 1.00 91.06 83 VAL A N 1
ATOM 628 C CA . VAL A 1 83 ? -8.768 0.925 5.556 1.00 91.06 83 VAL A CA 1
ATOM 629 C C . VAL A 1 83 ? -9.825 -0.174 5.573 1.00 91.06 83 VAL A C 1
ATOM 631 O O . VAL A 1 83 ? -9.774 -1.082 4.756 1.00 91.06 83 VAL A O 1
ATOM 634 N N . LYS A 1 84 ? -10.848 -0.062 6.430 1.00 92.38 84 LYS A N 1
ATOM 635 C CA . LYS A 1 84 ? -11.973 -1.011 6.424 1.00 92.38 84 LYS A CA 1
ATOM 636 C C . LYS A 1 84 ? -12.757 -0.999 5.109 1.00 92.38 84 LYS A C 1
ATOM 638 O O . LYS A 1 84 ? -13.209 -2.056 4.688 1.00 92.38 84 LYS A O 1
ATOM 643 N N . SER A 1 85 ? -12.935 0.169 4.487 1.00 92.62 85 SER A N 1
ATOM 644 C CA . SER A 1 85 ? -13.570 0.272 3.169 1.00 92.62 85 SER A CA 1
ATOM 645 C C . SER A 1 85 ? -12.737 -0.450 2.123 1.00 92.62 85 SER A C 1
ATOM 647 O O . SER A 1 85 ? -13.272 -1.322 1.459 1.00 92.62 85 SER A O 1
ATOM 649 N N . ILE A 1 86 ? -11.428 -0.175 2.065 1.00 89.94 86 ILE A N 1
ATOM 650 C CA . ILE A 1 86 ? -10.500 -0.838 1.138 1.00 89.94 86 ILE A CA 1
ATOM 651 C C . ILE A 1 86 ? -10.576 -2.360 1.292 1.00 89.94 86 ILE A C 1
ATOM 653 O O . ILE A 1 86 ? -10.788 -3.057 0.310 1.00 89.94 86 ILE A O 1
ATOM 657 N N . LEU A 1 87 ? -10.490 -2.883 2.521 1.00 91.12 87 LEU A N 1
ATOM 658 C CA . LEU A 1 87 ? -10.600 -4.325 2.763 1.00 91.12 87 LEU A CA 1
ATOM 659 C C . LEU A 1 87 ? -11.930 -4.898 2.260 1.00 91.12 87 LEU A C 1
ATOM 661 O O . LEU A 1 87 ? -11.937 -5.929 1.597 1.00 91.12 87 LEU A O 1
ATOM 665 N N . ASN A 1 88 ? -13.050 -4.225 2.535 1.00 91.88 88 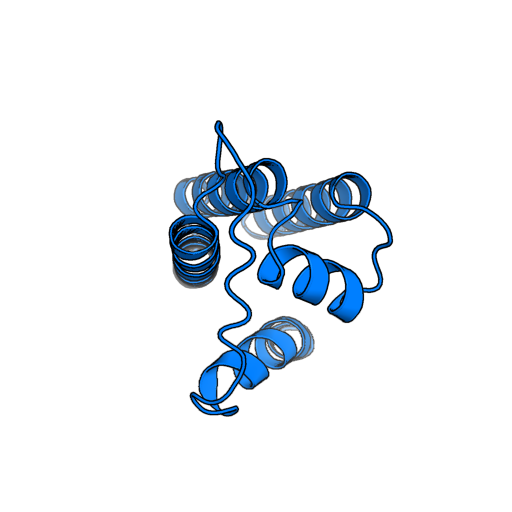ASN A N 1
ATOM 666 C CA . ASN A 1 88 ? -14.363 -4.670 2.068 1.00 91.88 88 ASN A CA 1
ATOM 667 C C . ASN A 1 88 ? -14.486 -4.628 0.537 1.00 91.88 88 ASN A C 1
ATOM 669 O O . ASN A 1 88 ? -15.045 -5.557 -0.044 1.00 91.88 88 ASN A O 1
ATOM 673 N N . ASP A 1 89 ? -13.987 -3.565 -0.095 1.00 92.62 89 ASP A N 1
ATOM 674 C CA . ASP A 1 89 ? -14.048 -3.353 -1.543 1.00 92.62 89 ASP A CA 1
ATOM 675 C C . ASP A 1 89 ? -13.182 -4.382 -2.289 1.00 92.62 89 ASP A C 1
ATOM 677 O O . ASP A 1 89 ? -13.593 -4.905 -3.326 1.00 92.62 89 ASP A O 1
ATOM 681 N N . GLU A 1 90 ? -12.035 -4.742 -1.711 1.00 89.44 90 GLU A N 1
ATOM 682 C CA . GLU A 1 90 ? -11.108 -5.756 -2.228 1.00 89.44 90 GLU A CA 1
ATOM 683 C C . GLU A 1 90 ? -11.472 -7.191 -1.786 1.00 89.44 90 GLU A C 1
ATOM 685 O O . GLU A 1 90 ? -10.891 -8.166 -2.258 1.00 89.44 90 GLU A O 1
ATOM 690 N N . GLY A 1 91 ? -12.462 -7.354 -0.901 1.00 93.31 91 GLY A N 1
ATOM 691 C CA . GLY A 1 91 ? -12.962 -8.659 -0.453 1.00 93.31 91 GLY A CA 1
ATOM 692 C C . GLY A 1 91 ? -12.106 -9.363 0.609 1.00 93.31 91 GLY A C 1
ATOM 693 O O . GLY A 1 91 ? -12.244 -10.573 0.796 1.00 93.31 91 GLY A O 1
ATOM 694 N N . TYR A 1 92 ? -11.256 -8.626 1.323 1.00 91.12 92 TYR A N 1
ATOM 695 C CA . TYR A 1 92 ? -10.399 -9.138 2.391 1.00 91.12 92 TYR A CA 1
ATOM 696 C C . TYR A 1 92 ? -11.035 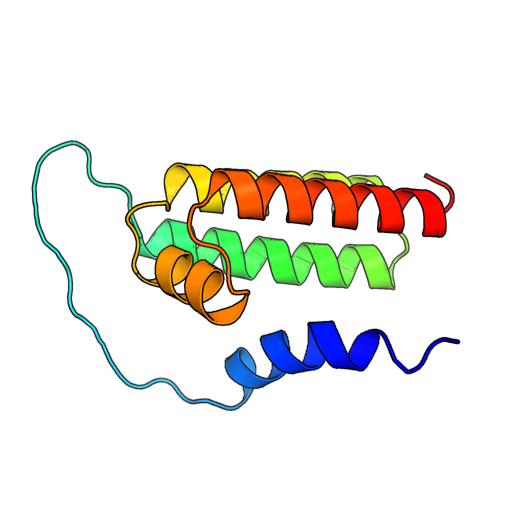-8.977 3.771 1.00 91.12 92 TYR A C 1
ATOM 698 O O . TYR A 1 92 ? -11.658 -7.969 4.102 1.00 91.12 92 TYR A O 1
ATOM 706 N N . SER A 1 93 ? -10.849 -9.991 4.615 1.00 90.12 93 SER A N 1
ATOM 707 C CA . SER A 1 93 ? -11.425 -10.023 5.963 1.00 90.12 93 SER A CA 1
ATOM 708 C C . SER A 1 93 ? -10.552 -9.328 7.012 1.00 90.12 93 SER A C 1
ATOM 710 O O . SER A 1 93 ? -11.047 -8.889 8.054 1.00 90.12 93 SER A O 1
ATOM 712 N N . ASN A 1 94 ? -9.247 -9.234 6.751 1.00 92.94 94 ASN A N 1
ATOM 713 C CA . ASN A 1 94 ? -8.272 -8.633 7.645 1.00 92.94 94 ASN A CA 1
ATOM 714 C C . ASN A 1 94 ? -7.126 -7.972 6.870 1.00 92.94 94 ASN A C 1
ATOM 716 O O . ASN A 1 94 ? -6.906 -8.244 5.693 1.00 92.94 94 ASN A O 1
ATOM 720 N N . VAL A 1 95 ? -6.419 -7.072 7.557 1.00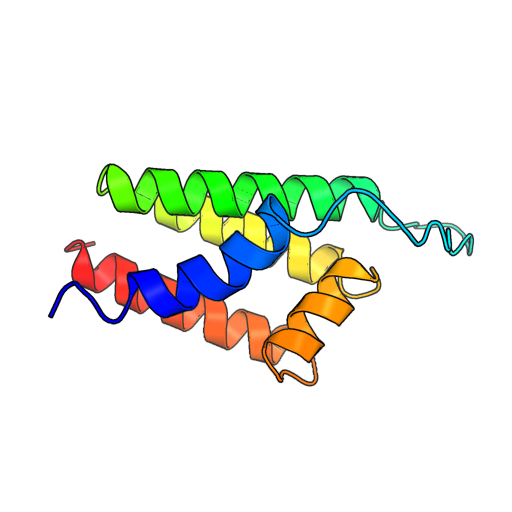 94.12 95 VAL A N 1
ATOM 721 C CA . VAL A 1 95 ? -5.393 -6.223 6.942 1.00 94.12 95 VAL A CA 1
ATOM 722 C C . VAL A 1 95 ? -4.128 -6.984 6.559 1.00 94.12 95 VAL A C 1
ATOM 724 O O . VAL A 1 95 ? -3.484 -6.595 5.597 1.00 94.12 95 VAL A O 1
ATOM 727 N N . GLU A 1 96 ? -3.781 -8.060 7.267 1.00 96.00 96 GLU A N 1
ATOM 728 C CA . GLU A 1 96 ? -2.555 -8.812 6.975 1.00 96.00 96 GLU A CA 1
ATOM 729 C C . GLU A 1 96 ? -2.716 -9.636 5.691 1.00 96.00 96 GLU A C 1
ATOM 731 O O . GLU A 1 96 ? -1.851 -9.562 4.831 1.00 96.00 96 GLU A O 1
ATOM 736 N N . GLU A 1 97 ? -3.864 -10.298 5.483 1.00 95.44 97 GLU A N 1
ATOM 737 C CA . GLU A 1 97 ? -4.161 -10.981 4.208 1.00 95.44 97 GLU A CA 1
ATOM 738 C C . GLU A 1 97 ? -4.116 -10.020 3.013 1.00 95.44 97 GLU A C 1
ATOM 740 O O . GLU A 1 97 ? -3.647 -10.382 1.935 1.00 95.44 97 GLU A O 1
ATOM 745 N N . TYR A 1 98 ? -4.605 -8.791 3.197 1.00 96.00 98 TYR A N 1
ATOM 746 C CA . TYR A 1 98 ? -4.546 -7.780 2.148 1.00 96.00 98 TYR A CA 1
ATOM 747 C C . TYR A 1 98 ? -3.118 -7.277 1.912 1.00 96.00 98 TYR A C 1
ATOM 749 O O . TYR A 1 98 ? -2.727 -7.075 0.768 1.00 96.00 98 TYR A O 1
ATOM 757 N N . ILE A 1 99 ? -2.320 -7.107 2.970 1.00 96.94 99 ILE A N 1
ATOM 758 C CA . ILE A 1 99 ? -0.907 -6.731 2.845 1.00 96.94 99 ILE A CA 1
ATOM 759 C C . ILE A 1 99 ? -0.121 -7.808 2.099 1.00 96.94 99 ILE A C 1
ATOM 761 O O . ILE A 1 99 ? 0.637 -7.453 1.204 1.00 96.94 99 ILE A O 1
ATOM 765 N N . ASP A 1 100 ? -0.332 -9.088 2.402 1.00 96.50 100 ASP A N 1
ATOM 766 C CA . ASP A 1 100 ? 0.333 -10.188 1.695 1.00 96.50 100 ASP A CA 1
ATOM 767 C C . ASP A 1 100 ? 0.018 -10.148 0.187 1.00 96.50 100 ASP A C 1
ATOM 769 O O . ASP A 1 100 ? 0.900 -10.337 -0.650 1.00 96.50 100 ASP A O 1
ATOM 773 N N . ALA A 1 101 ? -1.235 -9.848 -0.176 1.00 95.69 101 ALA A N 1
ATOM 774 C CA . ALA A 1 101 ? -1.641 -9.694 -1.572 1.00 95.69 101 ALA A CA 1
ATOM 775 C C . ALA A 1 101 ? -1.001 -8.468 -2.248 1.00 95.69 101 ALA A C 1
ATOM 777 O O . ALA A 1 101 ? -0.567 -8.551 -3.394 1.00 95.69 101 ALA A O 1
ATOM 778 N N . VAL A 1 102 ? -0.916 -7.346 -1.532 1.00 95.44 102 VAL A N 1
ATOM 779 C CA . VAL A 1 102 ? -0.265 -6.108 -1.988 1.00 95.44 102 VAL A CA 1
ATOM 780 C C . VAL A 1 102 ? 1.248 -6.304 -2.166 1.00 95.44 102 VAL A C 1
ATOM 782 O O . VAL A 1 102 ? 1.825 -5.787 -3.119 1.00 95.44 102 VAL A O 1
ATOM 785 N N . GLU A 1 103 ? 1.905 -7.058 -1.282 1.00 95.06 103 GLU A N 1
ATOM 786 C CA . GLU A 1 103 ? 3.326 -7.405 -1.414 1.00 95.06 103 GLU A CA 1
ATOM 787 C C . GLU A 1 103 ? 3.572 -8.326 -2.615 1.00 95.06 103 GLU A C 1
ATOM 789 O O . GLU A 1 103 ? 4.520 -8.094 -3.363 1.00 95.06 103 GLU A O 1
ATOM 794 N N . ALA A 1 104 ? 2.696 -9.307 -2.854 1.00 95.50 104 ALA A N 1
ATOM 795 C CA . ALA A 1 104 ? 2.769 -10.150 -4.046 1.00 95.50 104 ALA A CA 1
ATOM 796 C C . ALA A 1 104 ? 2.586 -9.339 -5.341 1.00 95.50 104 ALA A C 1
ATOM 798 O O . ALA A 1 104 ? 3.323 -9.540 -6.302 1.00 95.50 104 ALA A O 1
ATOM 799 N N . GLU A 1 105 ? 1.650 -8.386 -5.356 1.00 93.56 105 GLU A N 1
ATOM 800 C CA . GLU A 1 105 ? 1.438 -7.496 -6.503 1.00 93.56 105 GLU A CA 1
ATOM 801 C C . GLU A 1 105 ? 2.671 -6.621 -6.784 1.00 93.56 105 GLU A C 1
ATOM 803 O O . GLU A 1 105 ? 3.093 -6.496 -7.934 1.00 93.56 105 GLU A O 1
ATOM 808 N N . ARG A 1 106 ? 3.288 -6.046 -5.741 1.00 95.94 106 ARG A N 1
ATOM 809 C CA . ARG A 1 106 ? 4.553 -5.305 -5.869 1.00 95.94 106 ARG A CA 1
ATOM 810 C C . ARG A 1 106 ? 5.626 -6.162 -6.538 1.00 95.94 106 ARG A C 1
ATOM 812 O O . ARG A 1 106 ? 6.297 -5.681 -7.446 1.00 95.94 106 ARG A O 1
ATOM 819 N N . ASP A 1 107 ? 5.805 -7.394 -6.073 1.00 95.56 107 ASP A N 1
ATOM 820 C CA . ASP A 1 107 ? 6.852 -8.287 -6.572 1.00 95.56 107 ASP A CA 1
ATOM 821 C C . ASP A 1 107 ? 6.617 -8.664 -8.043 1.00 95.56 107 ASP A C 1
ATOM 823 O O . ASP A 1 107 ? 7.566 -8.687 -8.828 1.00 95.56 107 ASP A O 1
ATOM 827 N N . ASP A 1 108 ? 5.358 -8.873 -8.438 1.00 95.62 108 ASP A N 1
ATOM 828 C CA . ASP A 1 108 ? 4.982 -9.086 -9.838 1.00 95.62 108 ASP A CA 1
ATOM 829 C C . ASP A 1 108 ? 5.350 -7.868 -10.708 1.00 95.62 108 ASP A C 1
ATOM 831 O O . ASP A 1 108 ? 5.926 -8.030 -11.785 1.00 95.62 108 ASP A O 1
ATOM 835 N N . TYR A 1 109 ? 5.082 -6.642 -10.243 1.00 90.38 109 TYR A N 1
ATOM 836 C CA . TYR A 1 109 ? 5.457 -5.429 -10.979 1.00 90.38 109 TYR A CA 1
ATOM 837 C C . TYR A 1 109 ? 6.962 -5.216 -11.088 1.00 90.38 109 TYR A C 1
ATOM 839 O O . TYR A 1 109 ? 7.441 -4.827 -12.153 1.00 90.38 109 TYR A O 1
ATOM 847 N N . LEU A 1 110 ? 7.700 -5.448 -10.001 1.00 93.69 110 LEU A N 1
ATOM 848 C CA . LEU A 1 110 ? 9.157 -5.344 -10.004 1.00 93.69 110 LEU A CA 1
ATOM 849 C C . LEU A 1 110 ? 9.744 -6.303 -11.042 1.00 93.69 110 LEU A C 1
ATOM 851 O O . LEU A 1 110 ? 10.488 -5.862 -11.916 1.00 93.69 110 LEU A O 1
ATOM 855 N N . ALA A 1 111 ? 9.280 -7.555 -11.052 1.00 94.81 111 ALA A N 1
ATOM 856 C CA . ALA A 1 111 ? 9.698 -8.539 -12.042 1.00 94.81 111 ALA A CA 1
ATOM 857 C C . ALA A 1 111 ? 9.333 -8.137 -13.486 1.00 94.81 111 ALA A C 1
ATOM 859 O O . ALA A 1 111 ? 10.113 -8.384 -14.405 1.00 94.81 111 ALA A O 1
ATOM 860 N N . GLU A 1 112 ? 8.167 -7.518 -13.719 1.00 93.56 112 GLU A N 1
ATOM 861 C CA . GLU A 1 112 ? 7.782 -7.010 -15.048 1.00 93.56 112 GLU A CA 1
ATOM 862 C C . GLU A 1 112 ? 8.656 -5.841 -15.529 1.00 93.56 112 GLU A C 1
ATOM 864 O O . GLU A 1 112 ? 8.819 -5.656 -16.738 1.00 93.56 112 GLU A O 1
ATOM 869 N N . MET A 1 113 ? 9.204 -5.062 -14.597 1.00 91.00 113 MET A N 1
ATOM 870 C CA . MET A 1 113 ? 10.095 -3.930 -14.856 1.00 91.00 113 MET A CA 1
ATOM 871 C C . MET A 1 113 ? 11.580 -4.329 -14.932 1.00 91.00 113 MET A C 1
ATOM 873 O O . MET A 1 113 ? 12.431 -3.453 -15.084 1.00 91.00 113 MET A O 1
ATOM 877 N N . ASP A 1 114 ? 11.894 -5.629 -14.853 1.00 93.56 114 ASP A N 1
ATOM 878 C CA . ASP A 1 114 ? 13.259 -6.164 -14.739 1.00 93.56 114 ASP A CA 1
ATOM 879 C C . ASP A 1 114 ? 14.028 -5.605 -13.515 1.00 93.56 114 ASP A C 1
ATOM 881 O O . ASP A 1 114 ? 15.253 -5.422 -13.553 1.00 93.56 114 ASP A O 1
ATOM 885 N N . CYS A 1 115 ? 13.290 -5.358 -12.428 1.00 88.12 115 CYS A N 1
ATOM 886 C CA . CYS A 1 115 ? 13.791 -5.248 -11.063 1.00 88.12 115 CYS A CA 1
ATOM 887 C C . CYS A 1 115 ? 13.709 -6.655 -10.400 1.00 88.12 115 CYS A C 1
ATOM 889 O O . CYS A 1 115 ? 14.591 -6.946 -9.569 1.00 88.12 115 CYS A O 1
#